Protein AF-A0AAP0J7B5-F1 (afdb_monomer_lite)

Organism: NCBI:txid152371

pLDDT: mean 78.38, std 10.76, range [41.28, 91.94]

InterPro domains:
  IPR003689 Zinc/iron permease [PF02535] (3-118)

Secondary structure (DSSP, 8-state):
-HHHHHHHHHHHHHHHHHHHHH---HHHHHHHHHHHHHHHHHHHHHHHHHHHHS---HHHHHHHHHHHHHHHHHHHHHHHHHTTT--TT-HHHHHHHHHHHHHHHHHHHHHHHHSS-GGGT---

Sequence (124 aa):
MLQVLELGIVVHSIVIGLSLGASNNTCTIKPLVSTLCFHQMFEGMGLGGCILQAEYKFFKKAVMLFFFSVKTPFGIALGIALSSVYKENSPSSLITVGLLNTSSVGLLIYMALVDIPPSRFHGA

Foldseek 3Di:
DVVLLLVLVLLLLLLLLLCLLLDPDPVVNVVSVVVCVVVLVVVVVVLVVVLVPDPDDPVVNVVSVVSSVVSNVNSNVNNNVCSVPDDCPDPVNCVVSVVSNVVSVVSVVVCVVVVPDCVVVPPD

Structure (mmCIF, N/CA/C/O backbone):
data_AF-A0AAP0J7B5-F1
#
_entry.id   AF-A0AAP0J7B5-F1
#
loop_
_atom_site.group_PDB
_atom_site.id
_atom_site.type_symbol
_atom_site.label_atom_id
_atom_site.label_alt_id
_atom_site.label_comp_id
_atom_site.label_asym_id
_atom_site.label_entity_id
_atom_site.label_seq_id
_atom_site.pdbx_PDB_ins_code
_atom_site.Cartn_x
_atom_site.Cartn_y
_atom_site.Cartn_z
_atom_site.occupancy
_atom_site.B_iso_or_equiv
_atom_site.auth_seq_id
_atom_site.auth_comp_id
_atom_site.auth_asym_id
_atom_site.auth_atom_id
_atom_site.pdbx_PDB_model_num
ATOM 1 N N . MET A 1 1 ? -15.469 12.016 6.910 1.00 52.28 1 MET A N 1
ATOM 2 C CA . MET A 1 1 ? -14.071 12.404 7.185 1.00 52.28 1 MET A CA 1
ATOM 3 C C . MET A 1 1 ? -13.133 11.213 7.046 1.00 52.28 1 MET A C 1
ATOM 5 O O . MET A 1 1 ? -12.575 11.070 5.968 1.00 52.28 1 MET A O 1
ATOM 9 N N . LEU A 1 2 ? -13.049 10.283 8.012 1.00 58.38 2 LEU A N 1
ATOM 10 C CA . LEU A 1 2 ? -12.054 9.192 7.951 1.00 58.38 2 LEU A CA 1
ATOM 11 C C . LEU A 1 2 ? -12.122 8.293 6.699 1.00 58.38 2 LEU A C 1
ATOM 13 O O . LEU A 1 2 ? -11.080 7.880 6.220 1.00 58.38 2 LEU A O 1
ATOM 17 N N . GLN A 1 3 ? -13.308 8.013 6.145 1.00 59.25 3 GLN A N 1
ATOM 18 C CA . GLN A 1 3 ? -13.441 7.197 4.921 1.00 59.25 3 GLN A CA 1
ATOM 19 C C . GLN A 1 3 ? -12.937 7.908 3.651 1.00 59.25 3 GLN A C 1
ATOM 21 O O . GLN A 1 3 ? -12.447 7.253 2.737 1.00 59.25 3 GLN A O 1
ATOM 26 N N . VAL A 1 4 ? -13.042 9.241 3.594 1.00 60.12 4 VAL A N 1
ATOM 27 C CA . VAL A 1 4 ? -12.533 10.050 2.471 1.00 60.12 4 VAL A CA 1
ATOM 28 C C . VAL A 1 4 ? -11.013 10.174 2.577 1.00 60.12 4 VAL A C 1
ATOM 30 O O . VAL A 1 4 ? -10.316 9.980 1.588 1.00 60.12 4 VAL A O 1
ATOM 33 N N . LEU A 1 5 ? -10.498 10.384 3.794 1.00 62.94 5 LEU A N 1
ATOM 34 C CA . LEU A 1 5 ? -9.065 10.334 4.093 1.00 62.94 5 LEU A CA 1
ATOM 35 C C . LEU A 1 5 ? -8.468 8.966 3.747 1.00 62.94 5 LEU A C 1
ATOM 37 O O . LEU A 1 5 ? -7.442 8.893 3.078 1.00 62.94 5 LEU A O 1
ATOM 41 N N . GLU A 1 6 ? -9.144 7.884 4.142 1.00 66.31 6 GLU A N 1
ATOM 42 C CA . GLU A 1 6 ? -8.718 6.533 3.795 1.00 66.31 6 GLU A CA 1
ATOM 43 C C . GLU A 1 6 ? -8.615 6.362 2.287 1.00 66.31 6 GLU A C 1
ATOM 45 O O . GLU A 1 6 ? -7.622 5.804 1.838 1.00 66.31 6 GLU A O 1
ATOM 50 N N . LEU A 1 7 ? -9.598 6.850 1.521 1.00 69.00 7 LEU A N 1
ATOM 51 C CA . LEU A 1 7 ? -9.625 6.751 0.063 1.00 69.00 7 LEU A CA 1
ATOM 52 C C . LEU A 1 7 ? -8.451 7.491 -0.596 1.00 69.00 7 LEU A C 1
ATOM 54 O O . LEU A 1 7 ? -7.803 6.924 -1.473 1.00 69.00 7 LEU A O 1
ATOM 58 N N . GLY A 1 8 ? -8.145 8.718 -0.159 1.00 67.81 8 GLY A N 1
ATOM 59 C CA . GLY A 1 8 ? -7.001 9.487 -0.670 1.00 67.81 8 GLY A CA 1
ATOM 60 C C . GLY A 1 8 ? -5.664 8.797 -0.395 1.00 67.81 8 GLY A C 1
ATOM 61 O O . GLY A 1 8 ? -4.858 8.614 -1.309 1.00 67.81 8 GLY A O 1
ATOM 62 N N . ILE A 1 9 ? -5.486 8.308 0.835 1.00 69.50 9 ILE A N 1
ATOM 63 C CA . ILE A 1 9 ? -4.296 7.548 1.234 1.00 69.50 9 ILE A CA 1
ATOM 64 C C . ILE A 1 9 ? -4.198 6.240 0.427 1.00 69.50 9 ILE A C 1
ATOM 66 O O . ILE A 1 9 ? -3.116 5.897 -0.037 1.00 69.50 9 ILE A O 1
ATOM 70 N N . VAL A 1 10 ? -5.312 5.541 0.144 1.00 73.19 10 VAL A N 1
ATOM 71 C CA . VAL A 1 10 ? -5.304 4.321 -0.701 1.00 73.19 10 VAL A CA 1
ATOM 72 C C . VAL A 1 10 ? -4.702 4.574 -2.059 1.00 73.19 10 VAL A C 1
ATOM 74 O O . VAL A 1 10 ? -3.813 3.841 -2.491 1.00 73.19 10 VAL A O 1
ATOM 77 N N . VAL A 1 11 ? -5.230 5.580 -2.746 1.00 72.81 11 VAL A N 1
ATOM 78 C CA . VAL A 1 11 ? -4.848 5.859 -4.124 1.00 72.81 11 VAL A CA 1
ATOM 79 C C . VAL A 1 11 ? -3.370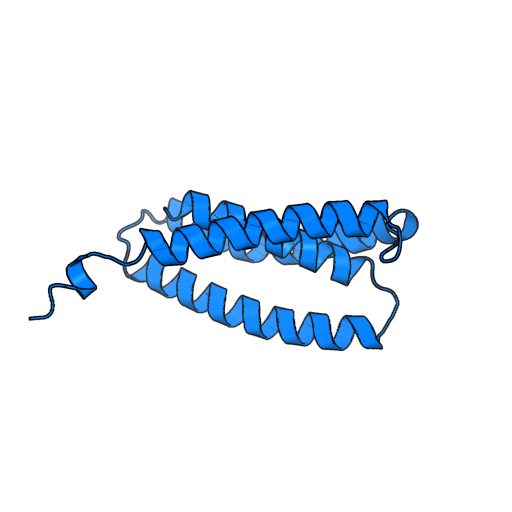 6.237 -4.171 1.00 72.81 11 VAL A C 1
ATOM 81 O O . VAL A 1 11 ? -2.636 5.731 -5.017 1.00 72.81 11 VAL A O 1
ATOM 84 N N . HIS A 1 12 ? -2.908 7.041 -3.214 1.00 76.31 12 HIS A N 1
ATOM 85 C CA . HIS A 1 12 ? -1.510 7.444 -3.118 1.00 76.31 12 HIS A CA 1
ATOM 86 C C . HIS A 1 12 ? -0.563 6.273 -2.834 1.00 76.31 12 HIS A C 1
ATOM 88 O O . HIS A 1 12 ? 0.404 6.070 -3.572 1.00 76.31 12 HIS A O 1
ATOM 94 N N . SER A 1 13 ? -0.859 5.461 -1.813 1.00 78.12 13 SER A N 1
ATOM 95 C CA . SER A 1 13 ? -0.007 4.335 -1.412 1.00 78.12 13 SER A CA 1
ATOM 96 C C . SER A 1 13 ? 0.070 3.249 -2.490 1.00 78.12 13 SER A C 1
ATOM 98 O O . SER A 1 13 ? 1.126 2.641 -2.664 1.00 78.12 13 SER A O 1
ATOM 100 N N . ILE A 1 14 ? -1.004 3.026 -3.260 1.00 82.25 14 ILE A N 1
ATOM 101 C CA . ILE A 1 14 ? -0.988 2.079 -4.388 1.00 82.25 14 ILE A CA 1
ATOM 102 C C . ILE A 1 14 ? -0.100 2.594 -5.522 1.00 82.25 14 ILE A C 1
ATOM 104 O O . ILE A 1 14 ? 0.676 1.818 -6.072 1.00 82.25 14 ILE A O 1
ATOM 108 N N . VAL A 1 15 ? -0.171 3.883 -5.863 1.00 82.62 15 VAL A N 1
ATOM 109 C CA . VAL A 1 15 ? 0.639 4.478 -6.942 1.00 82.62 15 VAL A CA 1
ATOM 110 C C . VAL A 1 15 ? 2.130 4.484 -6.595 1.00 82.62 15 VAL A C 1
ATOM 112 O O . VAL A 1 15 ? 2.968 4.171 -7.447 1.00 82.62 15 VAL A O 1
ATOM 115 N N . ILE A 1 16 ? 2.473 4.786 -5.339 1.00 84.19 16 ILE A N 1
ATOM 116 C CA . ILE A 1 16 ? 3.860 4.720 -4.861 1.00 84.19 16 ILE A CA 1
ATOM 117 C C . ILE A 1 16 ? 4.350 3.269 -4.840 1.00 84.19 16 ILE A C 1
ATOM 119 O O . ILE A 1 16 ? 5.450 2.998 -5.318 1.00 84.19 16 ILE A O 1
ATOM 123 N N . GLY A 1 17 ? 3.533 2.331 -4.349 1.00 86.75 17 GLY A N 1
ATOM 124 C CA . GLY A 1 17 ? 3.859 0.904 -4.360 1.00 86.75 17 GLY A CA 1
ATOM 125 C C . GLY A 1 17 ? 4.065 0.364 -5.777 1.00 86.75 17 GLY A C 1
ATOM 126 O O . GLY A 1 17 ? 5.052 -0.320 -6.024 1.00 86.75 17 GLY A O 1
ATOM 127 N N . LEU A 1 18 ? 3.191 0.733 -6.718 1.00 87.00 18 LEU A N 1
ATOM 128 C CA . LEU A 1 18 ? 3.296 0.374 -8.135 1.00 87.00 18 LEU A CA 1
ATOM 129 C C . LEU A 1 18 ? 4.628 0.849 -8.723 1.00 87.00 18 LEU A C 1
ATOM 131 O O . LEU A 1 18 ? 5.339 0.066 -9.345 1.00 87.00 18 LEU A O 1
ATOM 135 N N . SER A 1 19 ? 4.973 2.116 -8.486 1.00 84.25 19 SER A N 1
ATOM 136 C CA . SER A 1 19 ? 6.222 2.708 -8.978 1.00 84.25 19 SER A CA 1
ATOM 137 C C . SER A 1 19 ? 7.444 2.046 -8.337 1.00 84.25 19 SER A C 1
ATOM 139 O O . SER A 1 19 ? 8.423 1.766 -9.008 1.00 84.25 19 SER A O 1
ATOM 141 N N . LEU A 1 20 ? 7.388 1.728 -7.042 1.00 87.25 20 LEU A N 1
ATOM 142 C CA . LEU A 1 20 ? 8.466 1.007 -6.368 1.00 87.25 20 LEU A CA 1
ATOM 143 C C . LEU A 1 20 ? 8.642 -0.419 -6.918 1.00 87.25 20 LEU A C 1
ATOM 145 O O . LEU A 1 20 ? 9.772 -0.860 -7.105 1.00 87.25 20 LEU A O 1
ATOM 149 N N . GLY A 1 21 ? 7.542 -1.134 -7.171 1.00 87.00 21 GLY A N 1
ATOM 150 C CA . GLY A 1 21 ? 7.563 -2.512 -7.666 1.00 87.00 21 GLY A CA 1
ATOM 151 C C . GLY A 1 21 ? 7.929 -2.645 -9.147 1.00 87.00 21 GLY A C 1
ATOM 152 O O . GLY A 1 21 ? 8.460 -3.679 -9.543 1.00 87.00 21 GLY A O 1
ATOM 153 N N . ALA A 1 22 ? 7.657 -1.621 -9.959 1.00 86.38 22 ALA A N 1
ATOM 154 C CA . ALA A 1 22 ? 8.022 -1.596 -11.374 1.00 86.38 22 ALA A CA 1
ATOM 155 C C . ALA A 1 22 ? 9.460 -1.100 -11.622 1.00 86.38 22 ALA A C 1
ATOM 157 O O . ALA A 1 22 ? 9.993 -1.279 -12.723 1.00 86.38 22 ALA A O 1
ATOM 158 N N . SER A 1 23 ? 10.102 -0.511 -10.606 1.00 84.75 23 SER A N 1
ATOM 159 C CA . SER A 1 23 ? 11.426 0.078 -10.763 1.00 84.75 23 SER A CA 1
ATOM 160 C C . SER A 1 23 ? 12.516 -0.983 -10.730 1.00 84.75 23 SER A C 1
ATOM 162 O O . SER A 1 23 ? 12.604 -1.790 -9.809 1.00 84.75 23 SER A O 1
ATOM 164 N N . ASN A 1 24 ? 13.409 -0.932 -11.719 1.00 82.19 24 ASN A N 1
ATOM 165 C CA . ASN A 1 24 ? 14.570 -1.824 -11.822 1.00 82.19 24 ASN A CA 1
ATOM 166 C C . ASN A 1 24 ? 15.888 -1.144 -11.410 1.00 82.19 24 ASN A C 1
ATOM 168 O O . ASN A 1 24 ? 16.949 -1.764 -11.466 1.00 82.19 24 ASN A O 1
ATOM 172 N N . ASN A 1 25 ? 15.855 0.140 -11.028 1.00 85.31 25 ASN A N 1
ATOM 173 C CA . ASN A 1 25 ? 17.055 0.906 -10.696 1.00 85.31 25 ASN A CA 1
ATOM 174 C C . ASN A 1 25 ? 17.209 1.083 -9.181 1.00 85.31 25 ASN A C 1
ATOM 176 O O . ASN A 1 25 ? 16.435 1.788 -8.531 1.00 85.31 25 ASN A O 1
ATOM 180 N N . THR A 1 26 ? 18.276 0.518 -8.622 1.00 84.00 26 THR A N 1
ATOM 181 C CA . THR A 1 26 ? 18.592 0.600 -7.190 1.00 84.00 26 THR A CA 1
ATOM 182 C C . THR A 1 26 ? 18.762 2.040 -6.684 1.00 84.00 26 THR A C 1
ATOM 184 O O . THR A 1 26 ? 18.461 2.308 -5.519 1.00 84.00 26 THR A O 1
ATOM 187 N N . CYS A 1 27 ? 19.198 2.980 -7.534 1.00 84.69 27 CYS A N 1
ATOM 188 C CA . CYS A 1 27 ? 19.295 4.404 -7.187 1.00 84.69 27 CYS A CA 1
ATOM 189 C C . CYS A 1 27 ? 17.927 5.072 -7.004 1.00 84.69 27 CYS A C 1
ATOM 191 O O . CYS A 1 27 ? 17.846 6.054 -6.275 1.00 84.69 27 CYS A O 1
ATOM 193 N N . THR A 1 28 ? 16.868 4.536 -7.615 1.00 81.38 28 THR A N 1
ATOM 194 C CA . THR A 1 28 ? 15.483 5.016 -7.476 1.00 81.38 28 THR A CA 1
ATOM 195 C C . THR A 1 28 ? 14.768 4.296 -6.330 1.00 81.38 28 THR A C 1
ATOM 197 O O . THR A 1 28 ? 14.122 4.932 -5.498 1.00 81.38 28 THR A O 1
ATOM 200 N N . ILE A 1 29 ? 14.974 2.979 -6.213 1.00 86.75 29 ILE A N 1
ATOM 201 C CA . ILE A 1 29 ? 14.388 2.126 -5.166 1.00 86.75 29 ILE A CA 1
ATOM 202 C C . ILE A 1 29 ? 14.821 2.567 -3.763 1.00 86.75 29 ILE A C 1
ATOM 204 O O . ILE A 1 29 ? 13.985 2.693 -2.874 1.00 86.75 29 ILE A O 1
ATOM 208 N N . LYS A 1 30 ? 16.120 2.813 -3.539 1.00 84.00 30 LYS A N 1
ATOM 209 C CA . LYS A 1 30 ? 16.649 3.162 -2.207 1.00 84.00 30 LYS A CA 1
ATOM 210 C C . LYS A 1 30 ? 15.981 4.410 -1.598 1.00 84.00 30 LYS A C 1
ATOM 212 O O . LYS A 1 30 ? 15.499 4.314 -0.468 1.00 84.00 30 LYS A O 1
ATOM 217 N N . PRO A 1 31 ? 15.925 5.557 -2.303 1.00 86.56 31 PRO A N 1
ATOM 218 C CA . PRO A 1 31 ? 15.184 6.722 -1.834 1.00 86.56 31 PRO A CA 1
ATOM 219 C C . PRO A 1 31 ? 13.694 6.437 -1.637 1.00 86.56 31 PRO A C 1
ATOM 221 O O . PRO A 1 31 ? 13.160 6.794 -0.593 1.00 86.56 31 PRO A O 1
ATOM 224 N N . LEU A 1 32 ? 13.037 5.758 -2.587 1.00 84.81 32 LEU A N 1
ATOM 225 C CA . LEU A 1 32 ? 11.603 5.447 -2.509 1.00 84.81 32 LEU A CA 1
ATOM 226 C C . LEU A 1 32 ? 11.256 4.622 -1.269 1.00 84.81 32 LEU A C 1
ATOM 228 O O . LEU A 1 32 ? 10.320 4.970 -0.559 1.00 84.81 32 LEU A O 1
ATOM 232 N N . VAL A 1 33 ? 12.026 3.571 -0.973 1.00 87.81 33 VAL A N 1
ATOM 233 C CA . VAL A 1 33 ? 11.834 2.748 0.231 1.00 87.81 33 VAL A CA 1
ATOM 234 C C . VAL A 1 33 ? 12.061 3.574 1.493 1.00 87.81 33 VAL A C 1
ATOM 236 O O . VAL A 1 33 ? 11.256 3.499 2.417 1.00 87.81 33 VAL A O 1
ATOM 239 N N . SER A 1 34 ? 13.122 4.387 1.530 1.00 87.06 34 SER A N 1
ATOM 240 C CA . SER A 1 34 ? 13.402 5.266 2.670 1.00 87.06 34 SER A CA 1
ATOM 241 C C . SER A 1 34 ? 12.228 6.216 2.932 1.00 87.06 34 SER A C 1
ATOM 243 O O . SER A 1 34 ? 11.653 6.212 4.021 1.00 87.06 34 SER A O 1
ATOM 245 N N . THR A 1 35 ? 11.801 6.968 1.914 1.00 84.56 35 THR A N 1
ATOM 246 C CA . THR A 1 35 ? 10.676 7.906 2.010 1.00 84.56 35 THR A CA 1
ATOM 247 C C . THR A 1 35 ? 9.369 7.199 2.368 1.00 84.56 35 THR A C 1
ATOM 249 O O . THR A 1 35 ? 8.642 7.695 3.226 1.00 84.56 35 THR A O 1
ATOM 252 N N . LEU A 1 36 ? 9.088 6.031 1.782 1.00 85.56 36 LEU A N 1
ATOM 253 C CA . LEU A 1 36 ? 7.886 5.245 2.067 1.00 85.56 36 LEU A CA 1
ATOM 254 C C . LEU A 1 36 ? 7.847 4.777 3.526 1.00 85.56 36 LEU A C 1
ATOM 256 O O . LEU A 1 36 ? 6.818 4.927 4.177 1.00 85.56 36 LEU A O 1
ATOM 260 N N . CYS A 1 37 ? 8.960 4.277 4.070 1.00 87.19 37 CYS A N 1
ATOM 261 C CA . CYS A 1 37 ? 9.038 3.856 5.471 1.00 87.19 37 CYS A CA 1
ATOM 262 C C . CYS A 1 37 ? 8.741 5.011 6.434 1.00 87.19 37 CYS A C 1
ATOM 264 O O . CYS A 1 37 ? 7.928 4.859 7.346 1.00 87.19 37 CYS A O 1
ATOM 266 N N . PHE A 1 38 ? 9.366 6.174 6.226 1.00 86.31 38 PHE A N 1
ATOM 267 C CA . PHE A 1 38 ? 9.128 7.337 7.082 1.00 86.31 38 PHE A CA 1
ATOM 268 C C . PHE A 1 38 ? 7.700 7.869 6.942 1.00 86.31 38 PHE A C 1
ATOM 270 O O . PHE A 1 38 ? 7.059 8.151 7.952 1.00 86.31 38 PHE A O 1
ATOM 277 N N . HIS A 1 39 ? 7.175 7.966 5.719 1.00 81.94 39 HIS A N 1
ATOM 278 C CA . HIS A 1 39 ? 5.822 8.469 5.484 1.00 81.94 39 HIS A CA 1
ATOM 279 C C . HIS A 1 39 ? 4.764 7.553 6.110 1.00 81.94 39 HIS A C 1
ATOM 281 O O . HIS A 1 39 ? 3.944 8.011 6.907 1.00 81.94 39 HIS A O 1
ATOM 287 N N . GLN A 1 40 ? 4.857 6.243 5.854 1.00 84.75 40 GLN A N 1
ATOM 288 C CA . GLN A 1 40 ? 3.929 5.246 6.386 1.00 84.75 40 GLN A CA 1
ATOM 289 C C . GLN A 1 40 ? 3.994 5.171 7.921 1.00 84.75 40 GLN A C 1
ATOM 291 O O . GLN A 1 40 ? 2.982 4.917 8.569 1.00 84.75 40 GLN A O 1
ATOM 296 N N . MET A 1 41 ? 5.156 5.431 8.530 1.00 85.88 41 MET A N 1
ATOM 297 C CA . MET A 1 41 ? 5.280 5.512 9.988 1.00 85.88 41 MET A CA 1
ATOM 298 C C . MET A 1 41 ? 4.444 6.665 10.563 1.00 85.88 41 MET A C 1
ATOM 300 O O . MET A 1 41 ? 3.682 6.457 11.509 1.00 85.88 41 MET A O 1
ATOM 304 N N . PHE A 1 42 ? 4.552 7.868 9.991 1.00 81.00 42 PHE A N 1
ATOM 305 C CA . PHE A 1 42 ? 3.799 9.030 10.469 1.00 81.00 42 PHE A CA 1
ATOM 306 C C . PHE A 1 42 ? 2.297 8.906 10.188 1.00 81.00 42 PHE A C 1
ATOM 308 O O . PHE A 1 42 ? 1.488 9.208 11.067 1.00 81.00 42 PHE A O 1
ATOM 315 N N . GLU A 1 43 ? 1.914 8.391 9.017 1.00 76.81 43 GLU A N 1
ATOM 316 C CA . GLU A 1 43 ? 0.509 8.113 8.698 1.00 76.81 43 GLU A CA 1
ATOM 317 C C . GLU A 1 43 ? -0.093 7.056 9.636 1.00 76.81 43 GLU A C 1
ATOM 319 O O . GLU A 1 43 ? -1.214 7.219 10.121 1.00 76.81 43 GLU A O 1
ATOM 324 N N . GLY A 1 44 ? 0.664 6.001 9.958 1.00 82.44 44 GLY A N 1
ATOM 325 C CA . GLY A 1 44 ? 0.236 4.946 10.879 1.00 82.44 44 GLY A CA 1
ATOM 326 C C . GLY A 1 44 ? 0.074 5.438 12.317 1.00 82.44 44 GLY A C 1
ATOM 327 O O . GLY A 1 44 ? -0.895 5.078 12.988 1.00 82.44 44 GLY A O 1
ATOM 328 N N . MET A 1 45 ? 0.974 6.311 12.782 1.00 81.19 45 MET A N 1
ATOM 329 C CA . MET A 1 45 ? 0.864 6.945 14.099 1.00 81.19 45 MET A CA 1
ATOM 330 C C . MET A 1 45 ? -0.365 7.864 14.182 1.00 81.19 45 MET A C 1
ATOM 332 O O . MET A 1 45 ? -1.095 7.825 15.175 1.00 81.19 45 MET A O 1
ATOM 336 N N . GLY A 1 46 ? -0.641 8.633 13.121 1.00 78.12 46 GLY A N 1
ATOM 337 C CA . GLY A 1 46 ? -1.842 9.464 13.010 1.00 78.12 46 GLY A CA 1
ATOM 338 C C . GLY A 1 46 ? -3.132 8.639 13.031 1.00 78.12 46 GLY A C 1
ATOM 339 O O . GLY A 1 46 ? -4.023 8.904 13.841 1.00 78.12 46 GLY A O 1
ATOM 340 N N . LEU A 1 47 ? -3.203 7.581 12.213 1.00 80.88 47 LEU A N 1
ATOM 341 C CA . LEU A 1 47 ? -4.340 6.656 12.173 1.00 80.88 47 LEU A CA 1
ATOM 342 C C . LEU A 1 47 ? -4.569 5.983 13.537 1.00 80.88 47 LEU A C 1
ATOM 344 O O . LEU A 1 47 ? -5.705 5.919 14.010 1.00 80.88 47 LEU A O 1
ATOM 348 N N . GLY A 1 48 ? -3.498 5.531 14.197 1.00 83.19 48 GLY A N 1
ATOM 349 C CA . GLY A 1 48 ? -3.551 4.953 15.540 1.00 83.19 48 GLY A CA 1
ATOM 350 C C . GLY A 1 48 ? -4.108 5.930 16.579 1.00 83.19 48 GLY A C 1
ATOM 351 O O . GLY A 1 48 ? -4.999 5.567 17.347 1.00 83.19 48 GLY A O 1
ATOM 352 N N . GLY A 1 49 ? -3.662 7.190 16.552 1.00 80.19 49 GLY A N 1
ATOM 353 C CA . GLY A 1 49 ? -4.188 8.254 17.412 1.00 80.19 49 GLY A CA 1
ATOM 354 C C . GLY A 1 49 ? -5.684 8.519 17.199 1.00 80.19 49 GLY A C 1
ATOM 355 O O . GLY A 1 49 ? -6.426 8.653 18.175 1.00 80.19 49 GLY A O 1
ATOM 356 N N . CYS A 1 50 ? -6.150 8.526 15.946 1.00 77.56 50 CYS A N 1
ATOM 357 C CA . CYS A 1 50 ? -7.573 8.663 15.618 1.00 77.56 50 CYS A CA 1
ATOM 358 C C . CYS A 1 50 ? -8.398 7.453 16.0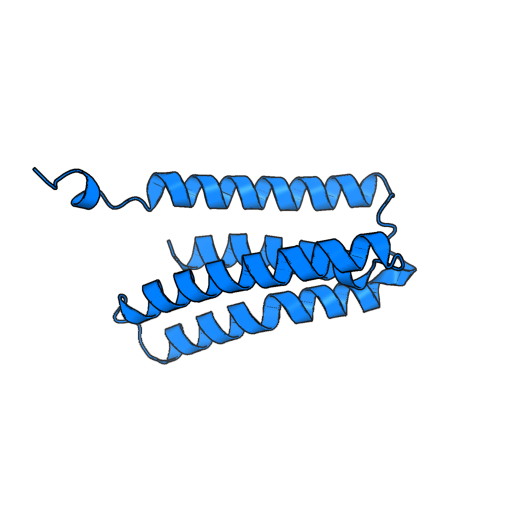77 1.00 77.56 50 CYS A C 1
ATOM 360 O O . CYS A 1 50 ? -9.498 7.627 16.593 1.00 77.56 50 CYS A O 1
ATOM 362 N N . ILE A 1 51 ? -7.884 6.230 15.916 1.00 80.75 51 ILE A N 1
ATOM 363 C CA . ILE A 1 51 ? -8.553 4.993 16.351 1.00 80.75 51 ILE A CA 1
ATOM 364 C C . ILE A 1 51 ? -8.668 4.915 17.881 1.00 80.75 51 ILE A C 1
ATOM 366 O O . ILE A 1 51 ? -9.645 4.357 18.388 1.00 80.75 51 ILE A O 1
ATOM 370 N N . LEU A 1 52 ? -7.678 5.445 18.608 1.00 79.62 52 LEU A N 1
ATOM 371 C CA . LEU A 1 52 ? -7.686 5.510 20.070 1.00 79.62 52 LEU A CA 1
ATOM 372 C C . LEU A 1 52 ? -8.659 6.569 20.598 1.00 79.62 52 LEU A C 1
ATOM 374 O O . LEU A 1 52 ? -9.376 6.291 21.553 1.00 79.62 52 LEU A O 1
ATO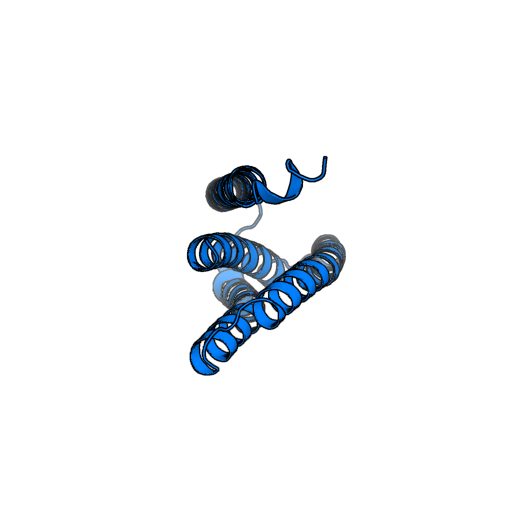M 378 N N . GLN A 1 53 ? -8.709 7.748 19.972 1.00 75.25 53 GLN A N 1
ATOM 379 C CA . GLN A 1 53 ? -9.633 8.822 20.364 1.00 75.25 53 GLN A CA 1
ATOM 380 C C . GLN A 1 53 ? -11.078 8.567 19.922 1.00 75.25 53 GLN A C 1
ATOM 382 O O . GLN A 1 53 ? -12.009 9.048 20.560 1.00 75.25 53 GLN A O 1
ATOM 387 N N . ALA A 1 54 ? -11.288 7.819 18.839 1.00 71.50 54 ALA A N 1
ATOM 388 C CA . ALA A 1 54 ? -12.622 7.495 18.362 1.00 71.50 54 ALA A CA 1
ATOM 389 C C . ALA A 1 54 ? -13.178 6.232 19.040 1.00 71.50 54 ALA A C 1
ATOM 391 O O . ALA A 1 54 ? -12.587 5.147 18.988 1.00 71.50 54 ALA A O 1
ATOM 392 N N . GLU A 1 55 ? -14.396 6.324 19.574 1.00 80.38 55 GLU A N 1
ATOM 393 C CA . GLU A 1 55 ? -15.159 5.189 20.117 1.00 80.38 55 GLU A CA 1
ATOM 394 C C . GLU A 1 55 ? -15.751 4.292 19.007 1.00 80.38 55 GLU A C 1
ATOM 396 O O . GLU A 1 55 ? -16.926 3.920 18.999 1.00 80.38 55 GLU A O 1
ATOM 401 N N . TYR A 1 56 ? -14.942 3.935 18.006 1.00 79.75 56 TYR A N 1
ATOM 402 C CA . TYR A 1 56 ? -15.368 3.032 16.944 1.00 79.75 56 TYR A CA 1
ATOM 403 C C . TYR A 1 56 ? -15.521 1.593 17.452 1.00 79.75 56 TYR A C 1
ATOM 405 O O . TYR A 1 56 ? -14.708 1.087 18.227 1.00 79.75 56 TYR A O 1
ATOM 413 N N . LYS A 1 57 ? -16.526 0.884 16.925 1.00 86.12 57 LYS A N 1
ATOM 414 C CA . LYS A 1 57 ? -16.668 -0.567 17.116 1.00 86.12 57 LYS A CA 1
ATOM 415 C C . LYS A 1 57 ? -15.413 -1.297 16.626 1.00 86.12 57 LYS A C 1
ATOM 417 O O . LYS A 1 57 ? -14.839 -0.913 15.606 1.00 86.12 57 LYS A O 1
ATOM 422 N N . PHE A 1 58 ? -15.057 -2.396 17.293 1.00 85.44 58 PHE A N 1
ATOM 423 C CA . PHE A 1 58 ? -13.883 -3.220 16.969 1.00 85.44 58 PHE A CA 1
ATOM 424 C C . PHE A 1 58 ? -13.774 -3.559 15.475 1.00 85.44 58 PHE A C 1
ATOM 426 O O . PHE A 1 58 ? -12.711 -3.402 14.886 1.00 85.44 58 PHE A O 1
ATOM 433 N N . PHE A 1 59 ? -14.893 -3.911 14.833 1.00 85.94 59 PHE A N 1
ATOM 434 C CA . PHE A 1 59 ? -14.931 -4.202 13.398 1.00 85.94 59 PHE A CA 1
ATOM 435 C C . PHE A 1 59 ? -14.417 -3.041 12.531 1.00 85.94 59 PHE A C 1
ATOM 437 O O . PHE A 1 59 ? -13.617 -3.256 11.630 1.00 85.94 59 PHE A O 1
ATOM 444 N N . LYS A 1 60 ? -14.809 -1.793 12.825 1.00 80.44 60 LYS A N 1
ATOM 445 C CA . LYS A 1 60 ? -14.329 -0.620 12.075 1.00 80.44 60 LYS A CA 1
ATOM 446 C C . LYS A 1 60 ? -12.833 -0.381 12.289 1.00 80.44 60 LYS A C 1
ATOM 448 O O . LYS A 1 60 ? -12.133 -0.082 11.329 1.00 80.44 60 LYS A O 1
ATOM 453 N N . LYS A 1 61 ? -12.344 -0.565 13.522 1.00 84.06 61 LYS A N 1
ATOM 454 C CA . LYS A 1 61 ? -10.910 -0.467 13.849 1.00 84.06 61 LYS A CA 1
ATOM 455 C C . LYS A 1 61 ? -10.100 -1.509 13.070 1.00 84.06 61 LYS A C 1
ATOM 457 O O . LYS A 1 61 ? -9.098 -1.168 12.450 1.00 84.06 61 LYS A O 1
ATOM 462 N N . ALA A 1 62 ? -10.582 -2.752 13.046 1.00 86.19 62 ALA A N 1
ATOM 463 C CA . ALA A 1 62 ? -9.961 -3.852 12.316 1.00 86.19 62 ALA A CA 1
ATOM 464 C C . ALA A 1 62 ? -9.936 -3.605 10.799 1.00 86.19 62 ALA A C 1
ATOM 466 O O . ALA A 1 62 ? -8.897 -3.789 10.174 1.00 86.19 62 ALA A O 1
ATOM 467 N N . VAL A 1 63 ? -11.046 -3.133 10.219 1.00 85.25 63 VAL A N 1
ATOM 468 C CA . VAL A 1 63 ? -11.135 -2.804 8.787 1.00 85.25 63 VAL A CA 1
ATOM 469 C C . VAL A 1 63 ? -10.133 -1.713 8.405 1.00 85.25 63 VAL A C 1
ATOM 471 O O . VAL A 1 63 ? -9.400 -1.887 7.437 1.00 85.25 63 VAL A O 1
ATOM 474 N N . MET A 1 64 ? -10.039 -0.633 9.185 1.00 81.81 64 MET A N 1
ATOM 475 C CA . MET A 1 64 ? -9.098 0.465 8.920 1.00 81.81 64 MET A CA 1
ATOM 476 C C . MET A 1 64 ? -7.634 0.023 8.993 1.00 81.81 64 MET A C 1
ATOM 478 O O . MET A 1 64 ? -6.844 0.369 8.117 1.00 81.81 64 MET A O 1
ATOM 482 N N . LEU A 1 65 ? -7.274 -0.771 10.007 1.00 85.38 65 LEU A N 1
ATOM 483 C CA . LEU A 1 65 ? -5.921 -1.315 10.150 1.00 85.38 65 LEU A CA 1
ATOM 484 C C . LEU A 1 65 ? -5.576 -2.279 9.011 1.00 85.38 65 LEU A C 1
ATOM 486 O O . LEU A 1 65 ? -4.502 -2.171 8.425 1.00 85.38 65 LEU A O 1
ATOM 490 N N . PHE A 1 66 ? -6.497 -3.179 8.658 1.00 87.44 66 PHE A N 1
ATOM 491 C CA . PHE A 1 66 ? -6.316 -4.118 7.551 1.00 87.44 66 PHE A CA 1
ATOM 492 C C . PHE A 1 66 ? -6.033 -3.381 6.243 1.00 87.44 66 PHE A C 1
ATOM 494 O O . PHE A 1 66 ? -5.051 -3.654 5.553 1.00 87.44 66 PHE A O 1
ATOM 501 N N . PHE A 1 67 ? -6.875 -2.402 5.927 1.00 83.69 67 PHE A N 1
ATOM 502 C CA . PHE A 1 67 ? -6.731 -1.604 4.729 1.00 83.69 67 PHE A CA 1
ATOM 503 C C . PHE A 1 67 ? -5.424 -0.803 4.741 1.00 83.69 67 PHE A C 1
ATOM 505 O O . PHE A 1 67 ? -4.718 -0.814 3.738 1.00 83.69 67 PHE A O 1
ATOM 512 N N . PHE A 1 68 ? -5.047 -0.168 5.852 1.00 83.88 68 PHE A N 1
ATOM 513 C CA . PHE A 1 68 ? -3.761 0.528 5.973 1.00 83.88 68 PHE A CA 1
ATOM 514 C C . PHE A 1 68 ? -2.560 -0.396 5.701 1.00 83.88 68 PHE A C 1
ATOM 516 O O . PHE A 1 68 ? -1.659 -0.027 4.952 1.00 83.88 68 PHE A O 1
ATOM 523 N N . SER A 1 69 ? -2.570 -1.617 6.242 1.00 87.38 69 SER A N 1
ATOM 524 C CA . SER A 1 69 ? -1.464 -2.567 6.076 1.00 87.38 69 SER A CA 1
ATOM 525 C C . SER A 1 69 ? -1.391 -3.210 4.688 1.00 87.38 69 SER A C 1
ATOM 527 O O . SER A 1 69 ? -0.295 -3.522 4.232 1.00 87.38 69 SER A O 1
ATOM 529 N N . VAL A 1 70 ? -2.522 -3.432 4.009 1.00 88.81 70 VAL A N 1
ATOM 530 C CA . VAL A 1 70 ? -2.563 -4.180 2.736 1.00 88.81 70 VAL A CA 1
ATOM 531 C C . VAL A 1 70 ? -2.276 -3.309 1.511 1.00 88.81 70 VAL A C 1
ATOM 533 O O . VAL A 1 70 ? -1.721 -3.804 0.532 1.00 88.81 70 VAL A O 1
ATOM 536 N N . LYS A 1 71 ? -2.618 -2.016 1.534 1.00 86.12 71 LYS A N 1
ATOM 537 C CA . LYS A 1 71 ? -2.553 -1.147 0.339 1.00 86.12 71 LYS A CA 1
ATOM 538 C C . LYS A 1 71 ? -1.142 -1.033 -0.249 1.00 86.12 71 LYS A C 1
ATOM 540 O O . LYS A 1 71 ? -0.978 -1.154 -1.461 1.00 86.12 71 LYS A O 1
ATOM 545 N N . THR A 1 72 ? -0.131 -0.860 0.597 1.00 87.00 72 THR A N 1
ATOM 546 C CA . THR A 1 72 ? 1.272 -0.715 0.181 1.00 87.00 72 THR A CA 1
ATOM 547 C C . THR A 1 72 ? 1.860 -2.002 -0.421 1.00 87.00 72 THR A C 1
ATOM 549 O O . THR A 1 72 ? 2.332 -1.946 -1.558 1.00 87.00 72 THR A O 1
ATOM 552 N N . PRO A 1 73 ? 1.801 -3.180 0.239 1.00 89.56 73 PRO A N 1
ATOM 553 C CA . PRO A 1 73 ? 2.268 -4.428 -0.368 1.00 89.56 73 PRO A CA 1
ATOM 554 C C . PRO A 1 73 ? 1.448 -4.832 -1.599 1.00 89.56 73 PRO A C 1
ATOM 556 O O . PRO A 1 73 ? 2.015 -5.376 -2.543 1.00 89.56 73 PRO A O 1
ATOM 559 N N . PHE A 1 74 ? 0.148 -4.515 -1.641 1.00 90.12 74 PHE A N 1
ATOM 560 C CA . PHE A 1 74 ? -0.667 -4.699 -2.842 1.00 90.12 74 PHE A CA 1
ATOM 561 C C . PHE A 1 74 ? -0.157 -3.850 -4.016 1.00 90.12 74 PHE A C 1
ATOM 563 O O . PHE A 1 74 ? 0.012 -4.376 -5.114 1.00 90.12 74 PHE A O 1
ATOM 570 N N . GLY A 1 75 ? 0.155 -2.569 -3.787 1.00 89.38 75 GLY A N 1
ATOM 571 C CA . GLY A 1 75 ? 0.755 -1.698 -4.800 1.00 89.38 75 GLY A CA 1
ATOM 572 C C . GLY A 1 75 ? 2.095 -2.230 -5.312 1.00 89.38 75 GLY A C 1
ATOM 573 O O . GLY A 1 75 ? 2.302 -2.286 -6.520 1.00 89.38 75 GLY A O 1
ATOM 574 N N . ILE A 1 76 ? 2.976 -2.690 -4.416 1.00 90.19 76 ILE A N 1
ATOM 575 C CA . ILE A 1 76 ? 4.277 -3.277 -4.787 1.00 90.19 76 ILE A CA 1
ATOM 576 C C . ILE A 1 76 ? 4.089 -4.542 -5.626 1.00 90.19 76 ILE A C 1
ATOM 578 O O . ILE A 1 76 ? 4.710 -4.677 -6.679 1.00 90.19 76 ILE A O 1
ATOM 582 N N . ALA A 1 77 ? 3.205 -5.449 -5.203 1.00 91.94 77 ALA A N 1
ATOM 583 C CA . ALA A 1 77 ? 2.903 -6.668 -5.949 1.00 91.94 77 ALA A CA 1
ATOM 584 C C . ALA A 1 77 ? 2.347 -6.356 -7.347 1.00 91.94 77 ALA A C 1
ATOM 586 O O . ALA A 1 77 ? 2.763 -6.970 -8.329 1.00 91.94 77 ALA A O 1
ATOM 587 N N . LEU A 1 78 ? 1.456 -5.365 -7.446 1.00 89.19 78 LEU A N 1
ATOM 588 C CA . LEU A 1 78 ? 0.925 -4.889 -8.719 1.00 89.19 78 LEU A CA 1
ATOM 589 C C . LEU A 1 78 ? 2.026 -4.276 -9.601 1.00 89.19 78 LEU A C 1
ATOM 591 O O . LEU A 1 78 ? 2.046 -4.527 -10.803 1.00 89.19 78 LEU A O 1
ATOM 595 N N . GLY A 1 79 ? 2.961 -3.524 -9.011 1.00 88.31 79 GLY A N 1
ATOM 596 C CA . GLY A 1 79 ? 4.115 -2.942 -9.704 1.00 88.31 79 GLY A CA 1
ATOM 597 C C . GLY A 1 79 ? 5.033 -4.004 -10.292 1.00 88.31 79 GLY A C 1
ATOM 598 O O . GLY A 1 79 ? 5.393 -3.928 -11.462 1.00 88.31 79 GLY A O 1
ATOM 599 N N . ILE A 1 80 ? 5.326 -5.049 -9.515 1.00 88.81 80 ILE A N 1
ATOM 600 C CA . ILE A 1 80 ? 6.114 -6.198 -9.977 1.00 88.81 80 ILE A CA 1
ATOM 601 C C . ILE A 1 80 ? 5.376 -6.925 -11.108 1.00 88.81 80 ILE A C 1
ATOM 603 O O . ILE A 1 80 ? 5.974 -7.217 -12.143 1.00 88.81 80 ILE A O 1
ATOM 607 N N . ALA A 1 81 ? 4.072 -7.179 -10.951 1.00 89.44 81 ALA A N 1
ATOM 608 C CA . ALA A 1 81 ? 3.265 -7.877 -11.954 1.00 89.44 81 ALA A CA 1
ATOM 609 C C . ALA A 1 81 ? 3.171 -7.106 -13.282 1.00 89.44 81 ALA A C 1
ATOM 611 O O . ALA A 1 81 ? 3.223 -7.704 -14.357 1.00 89.44 81 ALA A O 1
ATOM 612 N N . LEU A 1 82 ? 3.059 -5.778 -13.213 1.00 87.19 82 LEU A N 1
ATOM 613 C CA . LEU A 1 82 ? 2.958 -4.901 -14.378 1.00 87.19 82 LEU A CA 1
ATOM 614 C C . LEU A 1 82 ? 4.312 -4.378 -14.870 1.00 87.19 82 LEU A C 1
ATOM 616 O O . LEU A 1 82 ? 4.335 -3.674 -15.875 1.00 87.19 82 LEU A O 1
ATOM 620 N N . SER A 1 83 ? 5.430 -4.742 -14.236 1.00 84.94 83 SER A N 1
ATOM 621 C CA . SER A 1 83 ? 6.781 -4.246 -14.561 1.00 84.94 83 SER A CA 1
ATOM 622 C C . SER A 1 83 ? 7.195 -4.455 -16.025 1.00 84.94 83 SER A C 1
ATOM 624 O O . SER A 1 83 ? 7.999 -3.699 -16.565 1.00 84.94 83 SER A O 1
ATOM 626 N N . SER A 1 84 ? 6.618 -5.451 -16.702 1.00 80.75 84 SER A N 1
ATOM 627 C CA . SER A 1 84 ? 6.858 -5.725 -18.125 1.00 80.75 84 SER A CA 1
ATOM 628 C C . SER A 1 84 ? 6.128 -4.767 -19.078 1.00 80.75 84 SER A C 1
ATOM 630 O O . SER A 1 84 ? 6.579 -4.556 -20.205 1.00 80.75 84 SER A O 1
ATOM 632 N N . VAL A 1 85 ? 5.013 -4.172 -18.641 1.00 78.31 85 VAL A N 1
ATOM 633 C CA . VAL A 1 85 ? 4.147 -3.284 -19.442 1.00 78.31 85 VAL A CA 1
ATOM 634 C C . VAL A 1 85 ? 4.301 -1.822 -19.011 1.00 78.31 85 VAL A C 1
ATOM 636 O O . VAL A 1 85 ? 4.219 -0.906 -19.832 1.00 78.31 85 VAL A O 1
ATOM 639 N N . TYR A 1 86 ? 4.551 -1.593 -17.724 1.00 76.88 86 TYR A N 1
ATOM 640 C CA . TYR A 1 86 ? 4.711 -0.280 -17.126 1.00 76.88 86 TYR A CA 1
ATOM 641 C C . TYR A 1 86 ? 6.116 0.267 -17.395 1.00 76.88 86 TYR A C 1
ATOM 643 O O . TYR A 1 86 ? 7.115 -0.226 -16.879 1.00 76.88 86 TYR A O 1
ATOM 651 N N . LYS A 1 87 ? 6.197 1.321 -18.210 1.00 76.56 87 LYS A N 1
ATOM 652 C CA . LYS A 1 87 ? 7.434 2.076 -18.437 1.00 76.56 87 LYS A CA 1
ATOM 653 C C . LYS A 1 87 ? 7.381 3.362 -17.627 1.00 76.56 87 LYS A C 1
ATOM 655 O O . LYS A 1 87 ? 6.666 4.284 -18.012 1.00 76.56 87 LYS A O 1
ATOM 660 N N . GLU A 1 88 ? 8.190 3.444 -16.574 1.00 69.19 88 GLU A N 1
ATOM 661 C CA . GLU A 1 88 ? 8.194 4.576 -15.627 1.00 69.19 88 GLU A CA 1
ATOM 662 C C . GLU A 1 88 ? 8.413 5.936 -16.313 1.00 69.19 88 GLU A C 1
ATOM 664 O O . GLU A 1 88 ? 7.860 6.946 -15.895 1.00 69.19 88 GLU A O 1
ATOM 669 N N . ASN A 1 89 ? 9.155 5.942 -17.425 1.00 75.00 89 ASN A N 1
ATOM 670 C CA . ASN A 1 89 ? 9.481 7.141 -18.203 1.00 75.00 89 ASN A CA 1
ATOM 671 C C . ASN A 1 89 ? 8.550 7.377 -19.409 1.00 75.00 89 ASN A C 1
ATOM 673 O O . ASN A 1 89 ? 8.834 8.223 -20.255 1.00 75.00 89 ASN A O 1
ATOM 677 N N . SER A 1 90 ? 7.467 6.607 -19.546 1.00 83.94 90 SER A N 1
ATOM 678 C CA . SER A 1 90 ? 6.501 6.804 -20.630 1.00 83.94 90 SER A CA 1
ATOM 679 C C . SER A 1 90 ? 5.606 8.018 -20.343 1.00 83.94 90 SER A C 1
ATOM 681 O O . SER A 1 90 ? 5.100 8.130 -19.223 1.00 83.94 90 SER A O 1
ATOM 683 N N . PRO A 1 91 ? 5.314 8.879 -21.339 1.00 85.19 91 PRO A N 1
ATOM 684 C CA . PRO A 1 91 ? 4.427 10.030 -21.167 1.00 85.19 91 PRO A CA 1
ATOM 685 C C . PRO A 1 91 ? 3.071 9.656 -20.558 1.00 85.19 91 PRO A C 1
ATOM 687 O O . PRO A 1 91 ? 2.604 10.320 -19.641 1.00 85.19 91 PRO A O 1
ATOM 690 N N . SER A 1 92 ? 2.461 8.553 -21.006 1.00 80.38 92 SER A N 1
ATOM 691 C CA . SER A 1 92 ? 1.169 8.089 -20.485 1.00 80.38 92 SER A CA 1
ATOM 692 C C . SER A 1 92 ? 1.247 7.683 -19.012 1.00 80.38 92 SER A C 1
ATOM 694 O O . SER A 1 92 ? 0.344 7.996 -18.244 1.00 80.38 92 SER A O 1
ATOM 696 N N . SER A 1 93 ? 2.347 7.040 -18.608 1.00 80.75 93 SER A N 1
ATOM 697 C CA . SER A 1 93 ? 2.586 6.637 -17.219 1.00 80.75 93 SER A CA 1
ATOM 698 C C . SER A 1 93 ? 2.742 7.854 -16.314 1.00 80.75 93 SER A C 1
ATOM 700 O O . SER A 1 93 ? 2.090 7.950 -15.278 1.00 80.75 93 SER A O 1
ATOM 702 N N . LEU A 1 94 ? 3.558 8.821 -16.743 1.00 83.94 94 LEU A N 1
ATOM 703 C CA . LEU A 1 94 ? 3.789 10.067 -16.014 1.00 83.94 94 LEU A CA 1
ATOM 704 C C . LEU A 1 94 ? 2.506 10.896 -15.877 1.00 83.94 94 LEU A C 1
ATOM 706 O O . LEU A 1 94 ? 2.255 11.447 -14.809 1.00 83.94 94 LEU A O 1
ATOM 710 N N . ILE A 1 95 ? 1.665 10.943 -16.917 1.00 85.81 95 ILE A N 1
ATOM 711 C CA . ILE A 1 95 ? 0.370 11.636 -16.873 1.00 85.81 95 ILE A CA 1
ATOM 712 C C . ILE A 1 95 ? -0.585 10.943 -15.896 1.00 85.81 95 ILE A C 1
ATOM 714 O O . ILE A 1 95 ? -1.163 11.613 -15.043 1.00 85.81 95 ILE A O 1
ATOM 718 N N . THR A 1 96 ? -0.741 9.618 -15.975 1.00 81.75 96 THR A N 1
ATOM 719 C CA . THR A 1 96 ? -1.643 8.877 -15.079 1.00 81.75 96 THR A CA 1
ATOM 720 C C . THR A 1 96 ? -1.191 8.968 -13.622 1.00 81.75 96 THR A C 1
ATOM 722 O O . THR A 1 96 ? -2.003 9.284 -12.753 1.00 81.75 96 THR A O 1
ATOM 725 N N . VAL A 1 97 ? 0.099 8.761 -13.346 1.00 81.50 97 VAL A N 1
ATOM 726 C CA . VAL A 1 97 ? 0.670 8.912 -11.998 1.00 81.50 97 VAL A CA 1
ATOM 727 C C . VAL A 1 97 ? 0.524 10.348 -11.510 1.00 81.50 97 VAL A C 1
ATOM 729 O O . VAL A 1 97 ? 0.090 10.566 -10.381 1.00 81.50 97 VAL A O 1
ATOM 732 N N . GLY A 1 98 ? 0.829 11.331 -12.360 1.00 82.75 98 GLY A N 1
ATOM 733 C CA . GLY A 1 98 ? 0.705 12.749 -12.040 1.00 82.75 98 GLY A CA 1
ATOM 734 C C . GLY A 1 98 ? -0.723 13.145 -11.668 1.00 82.75 98 GLY A C 1
ATOM 735 O O . GLY A 1 98 ? -0.915 13.827 -10.661 1.00 82.75 98 GLY A O 1
ATOM 736 N N . LEU A 1 99 ? -1.724 12.668 -12.417 1.00 87.38 99 LEU A N 1
ATOM 737 C CA . LEU A 1 99 ? -3.146 12.925 -12.161 1.00 87.38 99 LEU A CA 1
ATOM 738 C C . LEU A 1 99 ? -3.618 12.287 -10.846 1.00 87.38 99 LEU A C 1
ATOM 740 O O . LEU A 1 99 ? -4.271 12.940 -10.031 1.00 87.38 99 LEU A O 1
ATOM 744 N N . LEU A 1 100 ? -3.266 11.019 -10.613 1.00 80.31 100 LEU A N 1
ATOM 745 C CA . LEU A 1 100 ? -3.619 10.312 -9.378 1.00 80.31 100 LEU A CA 1
ATOM 746 C C . LEU A 1 100 ? -2.943 10.955 -8.158 1.00 80.31 100 LEU A C 1
ATOM 748 O O . LEU A 1 100 ? -3.569 11.111 -7.110 1.00 80.31 100 LEU A O 1
ATOM 752 N N . ASN A 1 101 ? -1.692 11.393 -8.310 1.00 79.75 101 ASN A N 1
ATOM 753 C CA . ASN A 1 101 ? -0.939 12.043 -7.246 1.00 79.75 101 ASN A CA 1
ATOM 754 C C . ASN A 1 101 ? -1.486 13.439 -6.908 1.00 79.75 101 ASN A C 1
ATOM 756 O O . ASN A 1 101 ? -1.688 13.749 -5.737 1.00 79.75 101 ASN A O 1
ATOM 760 N N . THR A 1 102 ? -1.790 14.267 -7.914 1.00 83.88 102 THR A N 1
ATOM 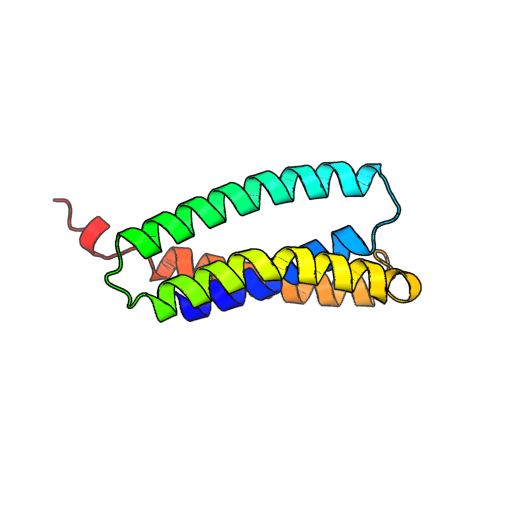761 C CA . THR A 1 102 ? -2.408 15.590 -7.690 1.00 83.88 102 THR A CA 1
ATOM 762 C C . THR A 1 102 ? -3.812 15.479 -7.102 1.00 83.88 102 THR A C 1
ATOM 764 O O . THR A 1 102 ? -4.151 16.251 -6.206 1.00 83.88 102 THR A O 1
ATOM 767 N N . SER A 1 103 ? -4.598 14.483 -7.523 1.00 81.00 103 SER A N 1
ATOM 768 C CA . SER A 1 103 ? -5.910 14.196 -6.926 1.00 81.00 103 SER A CA 1
ATOM 769 C C . SER A 1 103 ? -5.791 13.836 -5.441 1.00 81.00 103 SER A C 1
ATOM 771 O O . SER A 1 103 ? -6.551 14.346 -4.619 1.00 81.00 103 SER A O 1
ATOM 773 N N . SER A 1 104 ? -4.804 13.006 -5.079 1.00 76.06 104 SER A N 1
ATOM 774 C CA . SER A 1 104 ? -4.533 12.654 -3.681 1.00 76.06 104 SER A CA 1
ATOM 775 C C . SER A 1 104 ? -4.100 13.863 -2.846 1.00 76.06 104 SER A C 1
ATOM 777 O O . SER A 1 104 ? -4.670 14.116 -1.785 1.00 76.06 104 SER A O 1
ATOM 779 N N . VAL A 1 105 ? -3.153 14.664 -3.349 1.00 80.88 105 VAL A N 1
ATOM 780 C CA . VAL A 1 105 ? -2.699 15.897 -2.685 1.00 80.88 105 VAL A CA 1
ATOM 781 C C . VAL A 1 105 ? -3.863 16.861 -2.449 1.00 80.88 105 VAL A C 1
ATOM 783 O O . VAL A 1 105 ? -3.987 17.402 -1.353 1.00 80.88 105 VAL A O 1
ATOM 786 N N . GLY A 1 106 ? -4.751 17.044 -3.431 1.00 81.06 106 GLY A N 1
ATOM 787 C CA . GLY A 1 106 ? -5.945 17.879 -3.274 1.00 81.06 106 GLY A CA 1
ATOM 788 C C . GLY A 1 106 ? -6.869 17.388 -2.154 1.00 81.06 106 GLY A C 1
ATOM 789 O O . GLY A 1 106 ? -7.374 18.194 -1.373 1.00 81.06 106 GLY A O 1
ATOM 790 N N . LEU A 1 107 ? -7.031 16.069 -2.021 1.00 70.19 107 LEU A N 1
ATOM 791 C CA . LEU A 1 107 ? -7.814 15.460 -0.946 1.00 70.19 107 LEU A CA 1
ATOM 792 C C . LEU A 1 107 ? -7.149 15.643 0.428 1.00 70.19 107 LEU A C 1
ATOM 794 O O . LEU A 1 107 ? -7.830 15.957 1.400 1.00 70.19 107 LEU A O 1
ATOM 798 N N . LEU A 1 108 ? -5.824 15.491 0.513 1.00 71.31 108 LEU A N 1
ATOM 799 C CA . LEU A 1 108 ? -5.055 15.698 1.745 1.00 71.31 108 LEU A CA 1
ATOM 800 C C . LEU A 1 108 ? -5.087 17.164 2.198 1.00 71.31 108 LEU A C 1
ATOM 802 O O . LEU A 1 108 ? -5.253 17.428 3.387 1.00 71.31 108 LEU A O 1
ATOM 806 N N . ILE A 1 109 ? -5.003 18.115 1.261 1.00 77.06 109 ILE A N 1
ATOM 807 C CA . ILE A 1 109 ? -5.160 19.550 1.543 1.00 77.06 109 ILE A CA 1
ATOM 808 C C . ILE A 1 109 ? -6.585 19.849 2.020 1.00 77.06 109 ILE A C 1
ATOM 810 O O . ILE A 1 109 ? -6.759 20.559 3.007 1.00 77.06 109 ILE A O 1
ATOM 814 N N . TYR A 1 110 ? -7.608 19.283 1.373 1.00 74.62 110 TYR A N 1
ATOM 815 C CA . TYR A 1 110 ? -8.997 19.424 1.816 1.00 74.62 110 TYR A CA 1
ATOM 816 C C . TYR A 1 110 ? -9.188 18.922 3.253 1.00 74.62 110 TYR A C 1
ATOM 818 O O . TYR A 1 110 ? -9.792 19.613 4.070 1.00 74.62 110 TYR A O 1
ATOM 826 N N . MET A 1 111 ? -8.617 17.764 3.595 1.00 66.38 111 MET A N 1
ATOM 827 C CA . MET A 1 111 ? -8.650 17.252 4.967 1.00 66.38 111 MET A CA 1
ATOM 828 C C . MET A 1 111 ? -7.879 18.170 5.927 1.00 66.38 111 MET A C 1
ATOM 830 O O . MET A 1 111 ? -8.394 18.510 6.984 1.00 66.38 111 MET A O 1
ATOM 834 N N . ALA A 1 112 ? -6.691 18.655 5.560 1.00 66.56 112 ALA A N 1
ATOM 835 C CA . ALA A 1 112 ? -5.937 19.581 6.406 1.00 66.56 112 ALA A CA 1
ATOM 836 C C . ALA A 1 112 ? -6.686 20.899 6.682 1.00 66.56 112 ALA A C 1
ATOM 838 O O . ALA A 1 112 ? -6.488 21.492 7.736 1.00 66.56 112 ALA A O 1
ATOM 839 N N . LEU A 1 113 ? -7.540 21.355 5.761 1.00 68.50 113 LEU A N 1
ATOM 840 C CA . LEU A 1 113 ? -8.313 22.590 5.911 1.00 68.50 113 LEU A CA 1
ATOM 841 C C . LEU A 1 113 ? -9.649 22.384 6.641 1.00 68.50 113 LEU A C 1
ATOM 843 O O . LEU A 1 113 ? -10.017 23.209 7.471 1.00 68.50 113 LEU A O 1
ATOM 847 N N . VAL A 1 114 ? -10.382 21.309 6.337 1.00 68.69 114 VAL A N 1
ATOM 848 C CA . VAL A 1 114 ? -11.747 21.084 6.856 1.00 68.69 114 VAL A CA 1
ATOM 849 C C . VAL A 1 114 ? -11.751 20.267 8.154 1.00 68.69 114 VAL A C 1
ATOM 851 O O . VAL A 1 114 ? -12.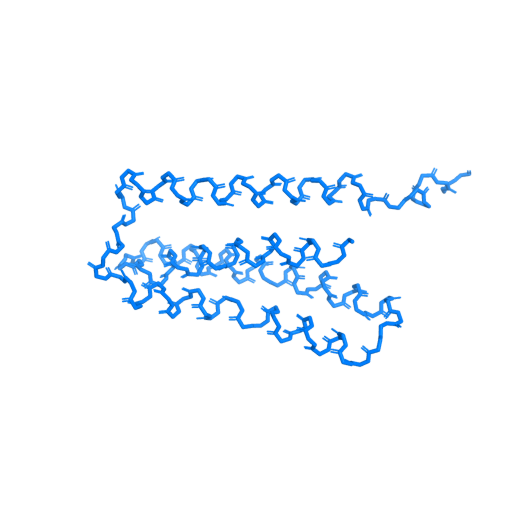661 20.413 8.964 1.00 68.69 114 VAL A O 1
ATOM 854 N N . ASP A 1 115 ? -10.739 19.427 8.382 1.00 61.81 115 ASP A N 1
ATOM 855 C CA . ASP A 1 115 ? -10.634 18.546 9.557 1.00 61.81 115 ASP A CA 1
ATOM 856 C C . ASP A 1 115 ? -9.884 19.221 10.732 1.00 61.81 115 ASP A C 1
ATOM 858 O O . ASP A 1 115 ? -9.687 18.599 11.776 1.00 61.81 115 ASP A O 1
ATOM 862 N N . ILE A 1 116 ? -9.499 20.507 10.613 1.00 57.44 116 ILE A N 1
ATOM 863 C CA . ILE A 1 116 ? -9.135 21.331 11.779 1.00 57.44 116 ILE A CA 1
ATOM 864 C C . ILE A 1 116 ? -10.413 21.550 12.604 1.00 57.44 116 ILE A C 1
ATOM 866 O O . ILE A 1 116 ? -11.319 22.255 12.153 1.00 57.44 116 ILE A O 1
ATOM 870 N N . PRO A 1 117 ? -10.518 20.997 13.826 1.00 51.66 117 PRO A N 1
ATOM 871 C CA . PRO A 1 117 ? -11.711 21.178 14.636 1.00 51.66 117 PRO A CA 1
ATOM 872 C C . PRO A 1 117 ? -11.806 22.644 15.099 1.00 51.66 117 PRO A C 1
ATOM 874 O O . PRO A 1 117 ? -10.812 23.181 15.600 1.00 51.66 117 PRO A O 1
ATOM 877 N N . PRO A 1 118 ? -12.983 23.297 15.045 1.00 51.34 118 PRO A N 1
ATOM 878 C CA . PRO A 1 118 ? -13.166 24.655 15.568 1.00 51.34 118 PRO A CA 1
ATOM 879 C C . PRO A 1 118 ? -12.911 24.781 17.082 1.00 51.34 118 PRO A C 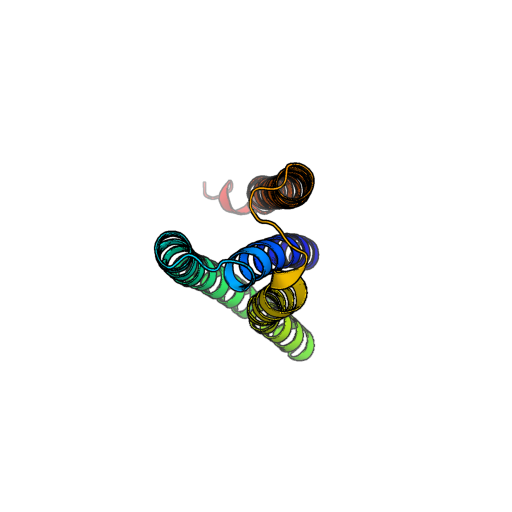1
ATOM 881 O O . PRO A 1 118 ? -12.733 25.888 17.588 1.00 51.34 118 PRO A O 1
ATOM 884 N N . SER A 1 119 ? -12.822 23.666 17.817 1.00 50.84 119 SER A N 1
ATOM 885 C CA . SER A 1 119 ? -12.381 23.642 19.219 1.00 50.84 119 SER A CA 1
ATOM 886 C C . SER A 1 119 ? -10.906 24.019 19.408 1.00 50.84 119 SER A C 1
ATOM 888 O O . SER A 1 119 ? -10.510 24.355 20.519 1.00 50.84 119 SER A O 1
ATOM 890 N N . ARG A 1 120 ? -10.093 24.032 18.340 1.00 48.81 120 ARG A N 1
ATOM 891 C CA . ARG A 1 120 ? -8.708 24.536 18.360 1.00 48.81 120 ARG A CA 1
ATOM 892 C C . ARG A 1 120 ? -8.608 26.058 18.184 1.00 48.81 120 ARG A C 1
ATOM 894 O O . ARG A 1 120 ? -7.534 26.609 18.393 1.00 48.81 120 ARG A O 1
ATOM 901 N N . PHE A 1 121 ? -9.715 26.719 17.836 1.00 54.38 121 PHE A N 1
ATOM 902 C CA . PHE A 1 121 ? -9.831 28.180 17.748 1.00 54.38 121 PHE A CA 1
ATOM 903 C C . PHE A 1 121 ? -10.551 28.807 18.954 1.00 54.38 121 PHE A C 1
ATOM 905 O O . PHE A 1 121 ? -10.433 30.007 19.155 1.00 54.38 121 PHE A O 1
ATOM 912 N N . HIS A 1 122 ? -11.235 28.011 19.786 1.00 49.69 122 HIS A N 1
ATOM 913 C CA . HIS A 1 122 ? -11.896 28.469 21.021 1.00 49.69 122 HIS A CA 1
ATOM 914 C C . HIS A 1 122 ? -11.074 28.190 22.292 1.00 49.69 122 HIS A C 1
ATOM 916 O O . HIS A 1 122 ? -11.615 28.041 23.382 1.00 49.69 122 HIS A O 1
ATOM 922 N N . GLY A 1 123 ? -9.750 28.112 22.156 1.00 53.62 123 GLY A N 1
ATOM 923 C CA . GLY A 1 123 ? -8.823 28.165 23.284 1.00 53.62 123 GLY A CA 1
ATOM 924 C C . GLY A 1 123 ? -8.471 29.606 23.656 1.00 53.62 123 GLY A C 1
ATOM 925 O O . GLY A 1 123 ? -7.294 29.949 23.614 1.00 53.62 123 GLY A O 1
ATOM 926 N N . ALA A 1 124 ? -9.479 30.433 23.942 1.00 41.28 124 ALA A N 1
ATOM 927 C CA . ALA A 1 124 ? -9.394 31.696 24.682 1.00 41.28 124 ALA A CA 1
ATOM 928 C C . ALA A 1 124 ? -10.804 32.107 25.124 1.00 41.28 124 ALA A C 1
ATOM 930 O O . ALA A 1 124 ? -11.692 32.155 24.242 1.00 41.28 124 ALA A O 1
#

Radius of gyration: 16.63 Å; chains: 1; bounding box: 36×40×46 Å